Protein AF-Q9R6J2-F1 (afdb_monomer_lite)

Sequence (92 aa):
MLLLEFLFFSAAFVAVVLLAVHQIVAQIKEYRFYKNNGGDFSVDSGADNLKLDERVYINALGLTNWQRFYLFRPFYIALLIAFAGMMIFSLF

Secondary structure (DSSP, 8-state):
-HHHHHHHHHHHHHHHHHHHHHHHHHHHHHHHHHHHTTT--SS-----SS-HHHH-TT------HHHIIIIIHHHHHHHHHHHHHHHHHTT-

Radius of gyration: 16.02 Å; chains: 1; bounding box: 37×24×44 Å

Foldseek 3Di:
DVVVVVVVLVVVLVVLVVVLVLLVQLLVQVVVVCVVVVNDQPDDSCSRVVLVCCVPPPHSVPDGSVCCNPPVSVVVSVVSVVVSVVSVVVVD

pLDDT: mean 89.85, std 8.92, range [55.12, 97.31]

Structure (mmCIF, N/CA/C/O backbone):
data_AF-Q9R6J2-F1
#
_entry.id   AF-Q9R6J2-F1
#
loop_
_atom_site.group_PDB
_atom_site.id
_atom_site.type_symbol
_atom_site.label_atom_id
_atom_site.label_alt_id
_atom_site.label_comp_id
_atom_site.label_asym_id
_atom_site.label_entity_id
_atom_site.label_seq_id
_atom_site.pdbx_PDB_ins_code
_atom_site.Cartn_x
_atom_site.Cartn_y
_atom_site.Cartn_z
_atom_site.occupancy
_atom_site.B_iso_or_equiv
_atom_site.auth_seq_id
_atom_site.auth_comp_id
_atom_site.auth_asym_id
_atom_site.auth_atom_id
_atom_site.pdbx_PDB_model_num
ATOM 1 N N . MET A 1 1 ? -18.908 -4.556 27.945 1.00 71.50 1 MET A N 1
ATOM 2 C CA . MET A 1 1 ? -19.229 -4.233 26.539 1.00 71.50 1 MET A CA 1
ATOM 3 C C . MET A 1 1 ? -18.225 -3.231 25.977 1.00 71.50 1 MET A C 1
ATOM 5 O O . MET A 1 1 ? -17.463 -3.623 25.109 1.00 71.50 1 MET A O 1
ATOM 9 N N . LEU A 1 2 ? -18.092 -2.045 26.586 1.00 82.75 2 LEU A N 1
ATOM 10 C CA . LEU A 1 2 ? -17.154 -0.983 26.169 1.00 82.75 2 LEU A CA 1
ATOM 11 C C . LEU A 1 2 ? -15.681 -1.415 26.003 1.00 82.75 2 LEU A C 1
ATOM 13 O O . LEU A 1 2 ? -15.045 -1.059 25.020 1.00 82.75 2 LEU A O 1
ATOM 17 N N . LEU A 1 3 ? -15.130 -2.214 26.929 1.00 90.19 3 LEU A N 1
ATOM 18 C CA . LEU A 1 3 ? -13.735 -2.683 26.831 1.00 90.19 3 LEU A CA 1
ATOM 19 C C . LEU A 1 3 ? -13.498 -3.559 25.588 1.00 90.19 3 LEU A C 1
ATOM 21 O O . LEU A 1 3 ? -12.501 -3.402 24.892 1.00 90.19 3 LEU A O 1
ATOM 25 N N . LEU A 1 4 ? -14.417 -4.486 25.314 1.00 91.88 4 LEU A N 1
ATOM 26 C CA . LEU A 1 4 ? -14.305 -5.416 24.192 1.00 91.88 4 LEU A CA 1
ATOM 27 C C . LEU A 1 4 ? -14.447 -4.681 22.852 1.00 91.88 4 LEU A C 1
ATOM 29 O O . LEU A 1 4 ? -13.706 -4.952 21.915 1.00 91.88 4 LEU A O 1
ATOM 33 N N . GLU A 1 5 ? -15.361 -3.717 22.792 1.00 87.81 5 GLU A N 1
ATOM 34 C CA . GLU A 1 5 ? -15.558 -2.835 21.643 1.00 87.81 5 GLU A CA 1
ATOM 35 C C . GLU A 1 5 ? -14.302 -2.010 21.337 1.00 87.81 5 GLU A C 1
ATOM 37 O O . GLU A 1 5 ? -13.825 -2.008 20.203 1.00 87.81 5 GLU A O 1
ATOM 42 N N . PHE A 1 6 ? -13.689 -1.413 22.364 1.00 90.44 6 PHE A N 1
ATOM 43 C CA . PHE A 1 6 ? -12.439 -0.671 22.210 1.00 90.44 6 PHE A CA 1
ATOM 44 C C . PHE A 1 6 ? -11.279 -1.561 21.742 1.00 90.44 6 PHE A C 1
ATOM 46 O O . PHE A 1 6 ? -10.475 -1.149 20.903 1.00 90.44 6 PHE A O 1
ATOM 53 N N . LEU A 1 7 ? -11.196 -2.795 22.252 1.00 94.25 7 LEU A N 1
ATOM 54 C CA . LEU A 1 7 ? -10.187 -3.770 21.830 1.00 94.25 7 LEU A CA 1
ATOM 55 C C . LEU A 1 7 ? -10.365 -4.168 20.362 1.00 94.25 7 LEU A C 1
ATOM 57 O O . LEU A 1 7 ? -9.386 -4.167 19.617 1.00 94.25 7 LEU A O 1
ATOM 61 N N . PHE A 1 8 ? -11.594 -4.465 19.930 1.00 93.38 8 PHE A N 1
ATOM 62 C CA . PHE A 1 8 ? -11.872 -4.802 18.534 1.00 93.38 8 PHE A CA 1
ATOM 63 C C . PHE A 1 8 ? -11.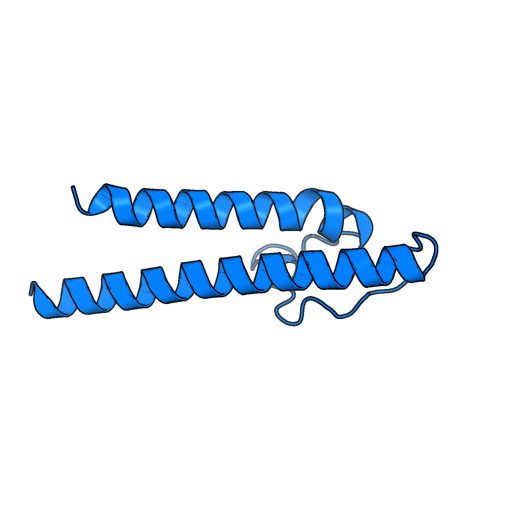600 -3.632 17.596 1.00 93.38 8 PHE A C 1
ATOM 65 O O . PHE A 1 8 ? -10.937 -3.819 16.575 1.00 93.38 8 PHE A O 1
ATOM 72 N N . PHE A 1 9 ? -12.044 -2.429 17.966 1.00 94.50 9 PHE A N 1
ATOM 73 C CA . PHE A 1 9 ? -11.754 -1.218 17.211 1.00 94.50 9 PHE A CA 1
ATOM 74 C C . PHE A 1 9 ? -10.245 -1.013 17.056 1.00 94.50 9 PHE A C 1
ATOM 76 O O . PHE A 1 9 ? -9.748 -0.877 15.939 1.00 94.50 9 PHE A O 1
ATOM 83 N N . SER A 1 10 ? -9.503 -1.059 18.166 1.00 94.88 10 SER A N 1
ATOM 84 C CA . SER A 1 10 ? -8.053 -0.847 18.169 1.00 94.88 10 SER A CA 1
ATOM 85 C C . SER A 1 10 ? -7.326 -1.897 17.330 1.00 94.88 10 SER A C 1
ATOM 87 O O . SER A 1 10 ? -6.455 -1.548 16.537 1.00 94.88 10 SER A O 1
ATOM 89 N N . ALA A 1 11 ? -7.697 -3.174 17.451 1.00 96.38 11 ALA A N 1
ATOM 90 C CA . ALA A 1 11 ? -7.093 -4.252 16.672 1.00 96.38 11 ALA A CA 1
ATOM 91 C C . ALA A 1 11 ? -7.341 -4.080 15.164 1.00 96.38 11 ALA A C 1
ATOM 93 O O . ALA A 1 11 ? -6.403 -4.176 14.371 1.00 96.38 11 ALA A O 1
ATOM 94 N N . ALA A 1 12 ? -8.582 -3.780 14.770 1.00 95.81 12 ALA A N 1
ATOM 95 C CA . ALA A 1 12 ? -8.932 -3.534 13.375 1.00 95.81 12 ALA A CA 1
ATOM 96 C C . ALA A 1 12 ? -8.215 -2.291 12.827 1.00 95.81 12 ALA A C 1
ATOM 98 O O . ALA A 1 12 ? -7.651 -2.332 11.734 1.00 95.81 12 ALA A O 1
ATOM 99 N N . PHE A 1 13 ? -8.176 -1.207 13.603 1.00 96.88 13 PHE A N 1
ATOM 100 C CA . PHE A 1 13 ? -7.530 0.039 13.205 1.00 96.88 13 PHE A CA 1
ATOM 101 C C . PHE A 1 13 ? -6.026 -0.154 12.999 1.00 96.88 13 PHE A C 1
ATOM 103 O O . PHE A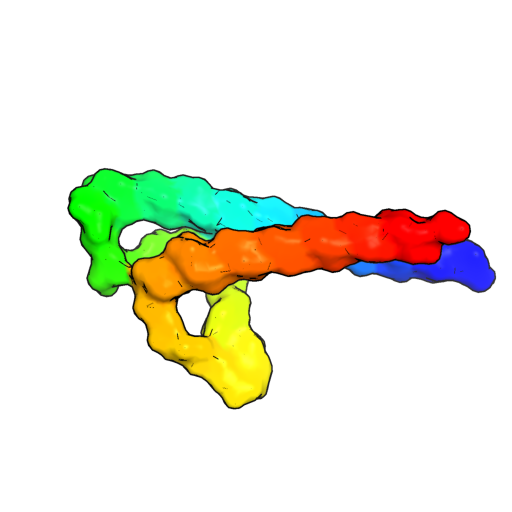 1 13 ? -5.484 0.219 11.958 1.00 96.88 13 PHE A O 1
ATOM 110 N N . VAL A 1 14 ? -5.354 -0.815 13.948 1.00 97.31 14 VAL A N 1
ATOM 111 C CA . VAL A 1 14 ? -3.930 -1.150 13.836 1.00 97.31 14 VAL A CA 1
ATOM 112 C C . VAL A 1 14 ? -3.669 -2.017 12.604 1.00 97.31 14 VAL A C 1
ATOM 114 O O . VAL A 1 14 ? -2.718 -1.749 11.874 1.00 97.31 14 VAL A O 1
ATOM 117 N N . ALA A 1 15 ? -4.518 -3.008 12.318 1.00 96.19 15 ALA A N 1
ATOM 118 C CA . ALA A 1 15 ? -4.372 -3.839 11.125 1.00 96.19 15 ALA A CA 1
ATOM 119 C C . ALA A 1 15 ? -4.460 -3.016 9.825 1.00 96.19 15 ALA A C 1
ATOM 121 O O . ALA A 1 15 ? -3.607 -3.167 8.949 1.00 96.19 15 ALA A O 1
ATOM 122 N N . VAL A 1 16 ? -5.433 -2.105 9.713 1.00 96.62 16 VAL A N 1
ATOM 123 C CA . VAL A 1 16 ? -5.585 -1.216 8.545 1.00 96.62 16 VAL A CA 1
ATOM 124 C C . VAL A 1 16 ? -4.368 -0.307 8.380 1.00 96.62 16 VAL A C 1
ATOM 126 O O . VAL A 1 16 ? -3.832 -0.187 7.277 1.00 96.62 16 VAL A O 1
ATOM 129 N N . VAL A 1 17 ? -3.887 0.297 9.470 1.00 96.69 17 VAL A N 1
ATOM 130 C CA . VAL A 1 17 ? -2.703 1.167 9.444 1.00 96.69 17 VAL A CA 1
ATOM 131 C C . VAL A 1 17 ? -1.455 0.386 9.030 1.00 96.69 17 VAL A C 1
ATOM 133 O O . VAL A 1 17 ? -0.704 0.847 8.170 1.00 96.69 17 VAL A O 1
ATOM 136 N N . LEU A 1 18 ? -1.238 -0.812 9.580 1.00 96.31 18 LEU A N 1
ATOM 137 C CA . LEU A 1 18 ? -0.103 -1.662 9.210 1.00 96.31 18 LEU A CA 1
ATOM 138 C C . LEU A 1 18 ? -0.150 -2.069 7.733 1.00 96.31 18 LEU A C 1
ATOM 140 O O . LEU A 1 18 ? 0.884 -2.046 7.063 1.00 96.31 18 LEU A O 1
ATOM 144 N N . LEU A 1 19 ? -1.336 -2.383 7.203 1.00 95.12 19 LEU A N 1
ATOM 145 C CA . LEU A 1 19 ? -1.520 -2.650 5.776 1.00 95.12 19 LEU A CA 1
ATOM 146 C C . LEU A 1 19 ? -1.183 -1.420 4.926 1.00 95.12 19 LEU A C 1
ATOM 148 O O . LEU A 1 19 ? -0.462 -1.548 3.936 1.00 95.12 19 LEU A O 1
ATOM 152 N N . ALA A 1 20 ? -1.635 -0.228 5.324 1.00 95.56 20 ALA A N 1
ATOM 153 C CA . ALA A 1 20 ? -1.340 1.009 4.601 1.00 95.56 20 ALA A CA 1
ATOM 154 C C . ALA A 1 20 ? 0.169 1.285 4.565 1.00 95.56 20 ALA A C 1
ATOM 156 O O . ALA A 1 20 ? 0.735 1.532 3.499 1.00 95.56 20 ALA A O 1
ATOM 157 N N . VAL A 1 21 ? 0.839 1.160 5.714 1.00 96.12 21 VAL A N 1
ATOM 158 C CA . VAL A 1 21 ? 2.294 1.322 5.829 1.00 96.12 21 VAL A CA 1
ATOM 159 C C . VAL A 1 21 ? 3.029 0.300 4.966 1.00 96.12 21 VAL A C 1
ATOM 161 O O . VAL A 1 21 ? 3.943 0.676 4.233 1.00 96.12 21 VAL A O 1
ATOM 164 N N . HIS A 1 22 ? 2.622 -0.973 4.995 1.00 95.25 22 HIS A N 1
ATOM 165 C CA . HIS A 1 22 ? 3.223 -2.006 4.152 1.00 95.25 22 HIS A CA 1
ATOM 166 C C . HIS A 1 22 ? 3.148 -1.628 2.667 1.00 95.25 22 HIS A C 1
ATOM 168 O O . HIS A 1 22 ? 4.154 -1.691 1.961 1.00 95.25 22 HIS A O 1
ATOM 174 N N . GLN A 1 23 ? 1.978 -1.190 2.199 1.00 94.50 23 GLN A N 1
ATOM 175 C CA . GLN A 1 23 ? 1.769 -0.802 0.804 1.00 94.50 23 GLN A CA 1
ATOM 176 C C . GLN A 1 23 ? 2.596 0.435 0.422 1.00 94.50 23 GLN A C 1
ATOM 178 O O . GLN A 1 23 ? 3.232 0.454 -0.630 1.00 94.50 23 GLN A O 1
ATOM 1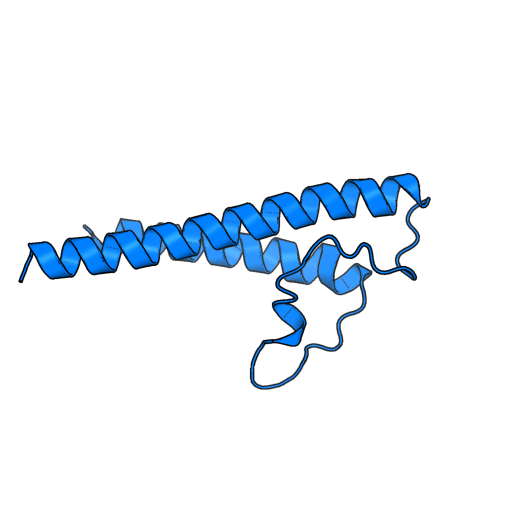83 N N . ILE A 1 24 ? 2.703 1.435 1.298 1.00 95.81 24 ILE A N 1
ATOM 184 C CA . ILE A 1 24 ? 3.576 2.600 1.072 1.00 95.81 24 ILE A CA 1
ATOM 185 C C . ILE A 1 24 ? 5.048 2.173 0.959 1.00 95.81 24 ILE A C 1
ATOM 187 O O . ILE A 1 24 ? 5.759 2.597 0.046 1.00 95.81 24 ILE A O 1
ATOM 191 N N . VAL A 1 25 ? 5.519 1.305 1.857 1.00 96.25 25 VAL A N 1
ATOM 192 C CA . VAL A 1 25 ? 6.905 0.816 1.836 1.00 96.25 25 VAL A CA 1
ATOM 193 C C . VAL A 1 25 ? 7.186 0.001 0.573 1.00 96.25 25 VAL A C 1
ATOM 195 O O . VAL A 1 25 ? 8.240 0.189 -0.041 1.00 96.25 25 VAL A O 1
ATOM 198 N N . ALA A 1 26 ? 6.256 -0.865 0.161 1.00 94.50 26 ALA A N 1
ATOM 199 C CA . ALA A 1 26 ? 6.353 -1.610 -1.091 1.00 94.50 26 ALA A CA 1
ATOM 200 C C . ALA A 1 26 ? 6.447 -0.657 -2.293 1.00 94.50 26 ALA A C 1
ATOM 202 O O . ALA A 1 26 ? 7.362 -0.802 -3.100 1.00 94.50 26 ALA A O 1
ATOM 203 N N . GLN A 1 27 ? 5.614 0.392 -2.341 1.00 95.31 27 GLN A N 1
ATOM 204 C CA . GLN A 1 27 ? 5.658 1.416 -3.392 1.00 95.31 27 GLN A CA 1
ATOM 205 C C . GLN A 1 27 ? 7.026 2.099 -3.490 1.00 95.31 27 GLN A C 1
ATOM 207 O O . GLN A 1 27 ? 7.575 2.257 -4.577 1.00 95.31 27 GLN A O 1
ATOM 212 N N . ILE A 1 28 ? 7.608 2.489 -2.355 1.00 96.00 28 ILE A N 1
ATOM 213 C CA . ILE A 1 28 ? 8.914 3.164 -2.323 1.00 96.00 28 ILE A CA 1
ATOM 214 C C . ILE A 1 28 ? 10.038 2.217 -2.767 1.00 96.00 28 ILE A C 1
ATOM 216 O O . ILE A 1 28 ? 10.989 2.633 -3.436 1.00 96.00 28 ILE A O 1
ATOM 220 N N . LYS A 1 29 ? 9.973 0.943 -2.370 1.00 94.75 29 LYS A N 1
ATOM 221 C CA . LYS A 1 29 ? 10.944 -0.074 -2.793 1.00 94.75 29 LYS A CA 1
ATOM 222 C C . LYS A 1 29 ? 10.838 -0.348 -4.293 1.00 94.75 29 LYS A C 1
ATOM 224 O O . LYS A 1 29 ? 11.863 -0.315 -4.967 1.00 94.75 29 LYS A O 1
ATOM 229 N N . GLU A 1 30 ? 9.626 -0.513 -4.811 1.00 94.25 30 GLU A N 1
ATOM 230 C CA . GLU A 1 30 ? 9.375 -0.699 -6.243 1.00 94.25 30 GLU A CA 1
ATOM 231 C C . GLU A 1 30 ? 9.831 0.481 -7.079 1.00 94.25 30 GLU A C 1
ATOM 233 O O . GLU A 1 30 ? 10.512 0.296 -8.083 1.00 94.25 30 GLU A O 1
ATOM 238 N N . TYR A 1 31 ? 9.539 1.702 -6.632 1.00 94.12 31 TYR A N 1
ATOM 239 C CA . TYR A 1 31 ? 9.996 2.902 -7.318 1.00 94.12 31 TYR A CA 1
ATOM 240 C C . TYR A 1 31 ? 11.520 2.900 -7.487 1.00 94.12 31 TYR A C 1
ATOM 242 O O . TYR A 1 31 ? 12.031 3.169 -8.573 1.00 94.12 31 TYR A O 1
ATOM 250 N N . ARG A 1 32 ? 12.257 2.563 -6.419 1.00 95.12 32 ARG A N 1
ATOM 251 C CA . ARG A 1 32 ? 13.722 2.466 -6.469 1.00 95.12 32 ARG A CA 1
ATOM 252 C C . ARG A 1 32 ? 14.189 1.344 -7.391 1.00 95.12 32 ARG A C 1
ATOM 254 O O . ARG A 1 32 ? 15.126 1.562 -8.150 1.00 95.12 32 ARG A O 1
ATOM 261 N N . PHE A 1 33 ? 13.539 0.183 -7.347 1.00 95.50 33 PHE A N 1
ATOM 262 C CA . PHE A 1 33 ? 13.854 -0.944 -8.222 1.00 95.50 33 PHE A CA 1
ATOM 263 C C . PHE A 1 33 ? 13.698 -0.569 -9.700 1.00 95.50 33 PHE A C 1
ATOM 265 O O . PHE A 1 33 ? 14.669 -0.642 -10.450 1.00 95.50 33 PHE A O 1
ATOM 272 N N . TYR A 1 34 ? 12.524 -0.074 -10.104 1.00 94.44 34 TYR A N 1
ATOM 273 C CA . TYR A 1 34 ? 12.275 0.304 -11.495 1.00 94.44 34 TYR A CA 1
ATOM 274 C C . TYR A 1 34 ? 13.175 1.452 -11.940 1.00 94.44 34 TYR A C 1
ATOM 276 O O . TYR A 1 34 ? 13.721 1.403 -13.035 1.00 94.44 34 TYR A O 1
ATOM 284 N N . LYS A 1 35 ? 13.419 2.450 -11.082 1.00 94.94 35 LYS A N 1
ATOM 285 C CA . LYS A 1 35 ? 14.357 3.535 -11.396 1.00 94.94 35 LYS A CA 1
ATOM 286 C C . LYS A 1 35 ? 15.779 3.023 -11.652 1.00 94.94 35 LYS A C 1
ATOM 288 O O . LYS A 1 35 ? 16.426 3.497 -12.582 1.00 94.94 35 LYS A O 1
ATOM 293 N N . ASN A 1 36 ? 16.255 2.066 -10.856 1.00 94.69 36 ASN A N 1
ATOM 294 C CA . ASN A 1 36 ? 17.588 1.482 -11.020 1.00 94.69 36 ASN A CA 1
ATOM 295 C C . ASN A 1 36 ? 17.684 0.573 -12.255 1.00 94.69 36 ASN A C 1
ATOM 297 O O . ASN A 1 36 ? 18.752 0.483 -12.852 1.00 94.69 36 ASN A O 1
ATOM 301 N N . ASN A 1 37 ? 16.571 -0.031 -12.676 1.00 92.69 37 ASN A N 1
ATOM 302 C CA . ASN A 1 37 ? 16.477 -0.864 -13.879 1.00 92.69 37 ASN A CA 1
ATOM 303 C C . ASN A 1 37 ? 16.071 -0.069 -15.135 1.00 92.69 37 ASN A C 1
ATOM 305 O O . ASN A 1 37 ? 15.478 -0.621 -16.056 1.00 92.69 37 ASN A O 1
ATOM 309 N N . GLY A 1 38 ? 16.326 1.243 -15.178 1.00 92.62 38 GLY A N 1
ATOM 310 C CA . GLY A 1 38 ? 16.032 2.068 -16.357 1.00 92.62 38 GLY A CA 1
ATOM 311 C C . GLY A 1 38 ? 14.540 2.213 -16.690 1.00 92.62 38 GLY A C 1
ATOM 312 O O . GLY A 1 38 ? 14.197 2.571 -17.811 1.00 92.62 38 GLY A O 1
ATOM 313 N N . GLY A 1 39 ? 13.654 1.949 -15.730 1.00 89.06 39 GLY A N 1
ATOM 314 C CA . GLY A 1 39 ? 12.203 1.958 -15.916 1.00 89.06 39 GLY A CA 1
ATOM 315 C C . GLY A 1 3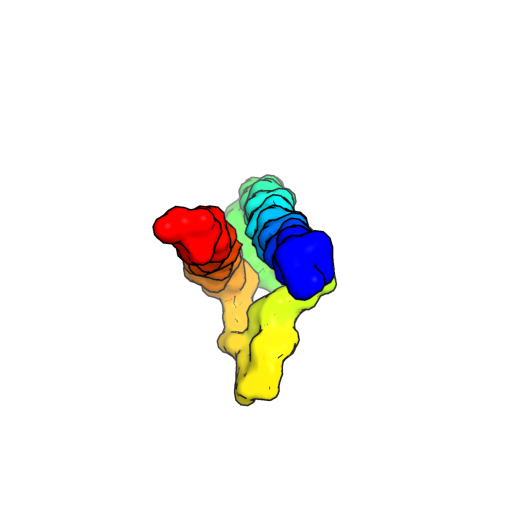9 ? 11.639 0.666 -16.509 1.00 89.06 39 GLY A C 1
ATOM 316 O O . GLY A 1 39 ? 10.518 0.687 -17.012 1.00 89.06 39 GLY A O 1
ATOM 317 N N . ASP A 1 40 ? 12.382 -0.442 -16.474 1.00 92.31 40 ASP A N 1
ATOM 318 C CA . ASP A 1 40 ? 11.916 -1.725 -16.999 1.00 92.31 40 ASP A CA 1
ATOM 319 C C . ASP A 1 40 ? 10.886 -2.399 -16.075 1.00 92.31 40 ASP A C 1
ATOM 321 O O . ASP A 1 40 ? 11.219 -2.904 -15.004 1.00 92.31 40 ASP A O 1
ATOM 325 N N . PHE A 1 41 ? 9.627 -2.433 -16.520 1.00 91.44 41 PHE A N 1
ATOM 326 C CA . PHE A 1 41 ? 8.515 -3.100 -15.834 1.00 91.44 41 PHE A CA 1
ATOM 327 C C . PHE A 1 41 ? 8.319 -4.565 -16.256 1.00 91.44 41 PHE A C 1
ATOM 329 O O . PHE A 1 41 ? 7.381 -5.208 -15.785 1.00 91.44 41 PHE A O 1
ATOM 336 N N . SER A 1 42 ? 9.159 -5.122 -17.133 1.00 90.94 42 SER A N 1
ATOM 337 C CA . SER A 1 42 ? 9.068 -6.539 -17.513 1.00 90.94 42 SER A CA 1
ATOM 338 C C . SER A 1 42 ? 9.465 -7.484 -16.371 1.00 90.94 42 SER A C 1
ATOM 340 O O . SER A 1 42 ? 8.991 -8.618 -16.315 1.00 90.94 42 SER A O 1
ATOM 342 N N . VAL A 1 43 ? 10.275 -6.998 -15.424 1.00 88.00 43 VAL A N 1
ATOM 343 C CA . VAL A 1 43 ? 10.759 -7.753 -14.263 1.00 88.00 43 VAL A CA 1
ATOM 344 C C . VAL A 1 43 ? 9.939 -7.407 -13.021 1.00 88.00 43 VAL A C 1
ATOM 346 O O . VAL A 1 43 ? 9.750 -6.234 -12.702 1.00 88.00 43 VAL A O 1
ATOM 349 N N . ASP A 1 44 ? 9.477 -8.426 -12.295 1.00 86.06 44 ASP A N 1
ATOM 350 C CA . ASP A 1 44 ? 8.848 -8.237 -10.985 1.00 86.06 44 ASP A CA 1
ATOM 351 C C . ASP A 1 44 ? 9.902 -7.817 -9.950 1.00 86.06 44 ASP A C 1
ATOM 353 O O . ASP A 1 44 ? 10.930 -8.471 -9.769 1.00 86.06 44 ASP A O 1
ATOM 357 N N . SER A 1 45 ? 9.630 -6.718 -9.252 1.00 86.31 45 SER A N 1
ATOM 358 C CA . SER A 1 45 ? 10.474 -6.221 -8.165 1.00 86.31 45 SER A CA 1
ATOM 359 C C . SER A 1 45 ? 10.500 -7.127 -6.929 1.00 86.31 45 SER A C 1
ATOM 361 O O . SER A 1 45 ? 11.399 -6.993 -6.096 1.00 86.31 45 SER A O 1
ATOM 363 N N . GLY A 1 46 ? 9.471 -7.967 -6.745 1.00 86.00 46 GLY A N 1
ATOM 364 C CA . GLY A 1 46 ? 9.260 -8.755 -5.531 1.00 86.00 46 GLY A CA 1
ATOM 365 C C . GLY A 1 46 ? 9.105 -7.923 -4.250 1.00 86.00 46 GLY A C 1
ATOM 366 O O . GLY A 1 46 ? 9.250 -8.461 -3.155 1.00 86.00 46 GLY A O 1
ATOM 367 N N . ALA A 1 47 ? 8.860 -6.609 -4.341 1.00 87.31 47 ALA A N 1
ATOM 368 C CA . ALA A 1 47 ? 8.815 -5.740 -3.165 1.00 87.31 47 ALA A CA 1
ATOM 369 C C . ALA A 1 47 ? 7.510 -5.865 -2.363 1.00 87.31 47 ALA A C 1
ATOM 371 O O . ALA A 1 47 ? 7.493 -5.540 -1.171 1.00 87.31 47 ALA A O 1
ATOM 372 N N . ASP A 1 48 ? 6.430 -6.313 -3.007 1.00 85.19 48 ASP A N 1
ATOM 373 C CA . ASP A 1 48 ? 5.138 -6.579 -2.381 1.00 85.19 48 ASP A CA 1
ATOM 374 C C . ASP A 1 48 ? 4.941 -8.075 -2.127 1.00 85.19 48 ASP A C 1
ATOM 376 O O . ASP A 1 48 ? 4.467 -8.831 -2.973 1.00 85.19 48 ASP A O 1
ATOM 380 N N . ASN A 1 49 ? 5.284 -8.496 -0.913 1.00 83.69 49 ASN A N 1
ATOM 381 C CA . ASN A 1 49 ? 5.171 -9.893 -0.497 1.00 83.69 49 ASN A CA 1
ATOM 382 C C . ASN A 1 49 ? 3.725 -10.335 -0.237 1.00 83.69 49 ASN A C 1
ATOM 384 O O . ASN A 1 49 ? 3.440 -11.534 -0.227 1.00 83.69 49 ASN A O 1
ATOM 388 N N . LEU A 1 50 ? 2.811 -9.392 0.012 1.00 83.19 50 LEU A N 1
ATOM 389 C CA . LEU A 1 50 ? 1.416 -9.724 0.294 1.00 83.19 50 LEU A CA 1
ATOM 390 C C . LEU A 1 50 ? 0.654 -10.050 -0.991 1.00 83.19 50 LEU A C 1
ATOM 392 O O . LEU A 1 50 ? -0.278 -10.854 -0.931 1.00 83.19 50 LEU A O 1
ATOM 396 N N . LYS A 1 51 ? 1.081 -9.487 -2.134 1.00 82.88 51 LYS A N 1
ATOM 397 C CA . LYS A 1 51 ? 0.486 -9.710 -3.463 1.00 82.88 51 LYS A CA 1
ATOM 398 C C . LYS A 1 51 ? -1.036 -9.585 -3.426 1.00 82.88 51 LYS A C 1
ATOM 400 O O . LYS A 1 51 ? -1.773 -10.487 -3.822 1.00 82.88 51 LYS A O 1
ATOM 405 N N . LEU A 1 52 ? -1.514 -8.490 -2.833 1.00 81.12 52 LEU A N 1
ATOM 406 C CA . LEU A 1 52 ? -2.938 -8.313 -2.538 1.00 81.12 52 LEU A CA 1
ATOM 407 C C . LEU A 1 52 ? -3.792 -8.323 -3.806 1.00 81.12 52 LEU A C 1
ATOM 409 O O . LEU A 1 52 ? -4.890 -8.864 -3.777 1.00 81.12 52 LEU A O 1
ATOM 413 N N . ASP A 1 53 ? -3.267 -7.804 -4.913 1.00 75.19 53 ASP A N 1
ATOM 414 C CA . ASP A 1 53 ? -3.904 -7.806 -6.231 1.00 75.19 53 ASP A CA 1
ATOM 415 C C . ASP A 1 53 ? -4.136 -9.214 -6.811 1.00 75.19 53 ASP A C 1
ATOM 417 O O . ASP A 1 53 ? -5.066 -9.420 -7.592 1.00 75.19 53 ASP A O 1
ATOM 421 N N . GLU A 1 54 ? -3.335 -10.195 -6.390 1.00 78.19 54 GLU A N 1
ATOM 422 C CA . GLU A 1 54 ? -3.462 -11.604 -6.786 1.00 78.19 54 GLU A CA 1
ATOM 423 C C . GLU A 1 54 ? -4.388 -12.392 -5.845 1.00 78.19 54 GLU A C 1
ATOM 425 O O . GLU A 1 54 ? -4.878 -13.460 -6.206 1.00 78.19 54 GLU A O 1
ATOM 430 N N . ARG A 1 55 ? -4.648 -11.871 -4.638 1.00 75.00 55 ARG A N 1
ATOM 431 C CA . ARG A 1 55 ? -5.453 -12.530 -3.594 1.00 75.00 55 ARG A CA 1
ATOM 432 C C . ARG A 1 55 ? -6.899 -12.036 -3.512 1.00 75.00 55 ARG A C 1
ATOM 434 O O . ARG A 1 55 ? -7.664 -12.573 -2.709 1.00 75.00 55 ARG A O 1
ATOM 441 N N . VAL A 1 56 ? -7.296 -11.028 -4.296 1.00 70.94 56 VAL A N 1
ATOM 442 C CA . VAL A 1 56 ? -8.692 -10.561 -4.327 1.00 70.94 56 VAL A CA 1
ATOM 443 C C . VAL A 1 56 ? -9.581 -11.675 -4.895 1.00 70.94 56 VAL A C 1
ATOM 445 O O . VAL A 1 56 ? -9.502 -12.025 -6.068 1.00 70.94 56 VAL A O 1
ATOM 448 N N . TYR A 1 57 ? -10.427 -12.228 -4.020 1.00 55.12 57 TYR A N 1
ATOM 449 C CA . TYR A 1 57 ? -11.059 -13.561 -4.067 1.00 55.12 57 TYR A CA 1
ATOM 450 C C . TYR A 1 57 ? -11.927 -13.895 -5.298 1.00 55.12 57 TYR A C 1
ATOM 452 O O . TYR A 1 57 ? -12.416 -15.014 -5.405 1.00 55.12 57 TYR A O 1
ATOM 460 N N . ILE A 1 58 ? -12.159 -12.951 -6.213 1.00 59.34 58 ILE A N 1
ATOM 461 C CA . ILE A 1 58 ? -13.100 -13.136 -7.329 1.00 59.34 58 ILE A CA 1
ATOM 462 C C . ILE A 1 58 ? -12.385 -13.164 -8.684 1.00 59.34 58 ILE A C 1
ATOM 464 O O . ILE A 1 58 ? -12.884 -13.812 -9.591 1.00 59.34 58 ILE A O 1
ATOM 468 N N . ASN A 1 59 ? -11.210 -12.540 -8.814 1.00 57.53 59 ASN A N 1
ATOM 469 C CA . ASN A 1 59 ? -10.306 -12.667 -9.958 1.00 57.53 59 ASN A CA 1
ATOM 470 C C . ASN A 1 59 ? -8.952 -12.085 -9.549 1.00 57.53 59 ASN A C 1
ATOM 472 O O . ASN A 1 59 ? -8.895 -10.927 -9.128 1.00 57.53 59 ASN A O 1
ATOM 476 N N . ALA A 1 60 ? -7.863 -12.842 -9.724 1.00 65.88 60 ALA A N 1
ATOM 477 C CA . ALA A 1 60 ? -6.549 -12.216 -9.799 1.00 65.88 60 ALA A CA 1
ATOM 478 C C . ALA A 1 60 ? -6.646 -11.151 -10.895 1.00 65.88 60 ALA A C 1
ATOM 480 O O . ALA A 1 60 ? -7.022 -11.464 -12.026 1.00 65.88 60 ALA A O 1
ATOM 481 N N . LEU A 1 61 ? -6.373 -9.891 -10.556 1.00 73.38 61 LEU A N 1
ATOM 482 C CA . LEU A 1 61 ? -6.652 -8.770 -11.458 1.00 73.38 61 LEU A CA 1
ATOM 483 C C . LEU A 1 61 ? -5.812 -8.828 -12.751 1.00 73.38 61 LEU A C 1
ATOM 485 O O . LEU A 1 61 ? -6.035 -8.030 -13.657 1.00 73.38 61 LEU A O 1
ATOM 489 N N . GLY A 1 62 ? -4.851 -9.760 -12.840 1.00 80.62 62 GLY A N 1
ATOM 490 C CA . GLY A 1 62 ? -4.015 -9.982 -14.020 1.00 80.62 62 GLY A CA 1
ATOM 491 C C . GLY A 1 62 ? -3.184 -8.754 -14.380 1.00 80.62 62 GLY A C 1
ATOM 492 O O . GLY A 1 62 ? -2.822 -8.575 -15.540 1.00 80.62 62 GLY A O 1
ATOM 493 N N . LEU A 1 63 ? -2.938 -7.880 -13.399 1.00 86.00 63 LEU A N 1
ATOM 494 C CA . LEU A 1 63 ? -2.321 -6.585 -13.627 1.00 86.00 63 LEU A CA 1
ATOM 495 C C . LEU A 1 63 ? -0.860 -6.759 -14.010 1.00 86.00 63 LEU A C 1
ATOM 497 O O . LEU A 1 63 ? -0.103 -7.479 -13.352 1.00 86.00 63 LEU A O 1
ATOM 501 N N . THR A 1 64 ? -0.441 -6.022 -15.033 1.00 90.69 64 THR A N 1
ATOM 502 C CA . THR A 1 64 ? 0.983 -5.872 -15.324 1.00 90.69 64 THR A CA 1
ATOM 503 C C . THR A 1 64 ? 1.671 -5.121 -14.184 1.00 90.69 64 THR A C 1
ATOM 505 O O . THR A 1 64 ? 1.045 -4.351 -13.450 1.00 90.69 64 THR A O 1
ATOM 508 N N . ASN A 1 65 ? 2.984 -5.292 -14.050 1.00 90.50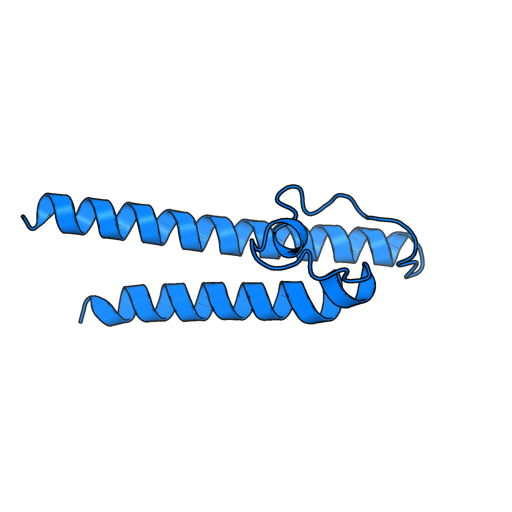 65 ASN A N 1
ATOM 509 C CA . ASN A 1 65 ? 3.790 -4.604 -13.037 1.00 90.50 65 ASN A CA 1
ATOM 510 C C . ASN A 1 65 ? 3.605 -3.077 -13.065 1.00 90.50 65 ASN A C 1
ATOM 512 O O . ASN A 1 65 ? 3.505 -2.434 -12.022 1.00 90.50 65 ASN A O 1
ATOM 516 N N . TRP A 1 66 ? 3.472 -2.502 -14.262 1.00 91.56 66 TRP A N 1
ATOM 517 C CA . TRP A 1 66 ? 3.187 -1.081 -14.445 1.00 91.56 66 TRP A CA 1
ATOM 518 C C . TRP A 1 66 ? 1.800 -0.690 -13.910 1.00 91.56 66 TRP A C 1
ATOM 520 O O . TRP A 1 66 ? 1.678 0.296 -13.182 1.00 91.56 66 TRP A O 1
ATOM 530 N N . GLN A 1 67 ? 0.758 -1.476 -14.214 1.00 92.00 67 GLN A N 1
ATOM 531 C CA . GLN A 1 67 ? -0.600 -1.232 -13.708 1.00 92.00 67 GLN A CA 1
ATOM 532 C C . GLN A 1 67 ? -0.657 -1.370 -12.183 1.00 92.00 67 GLN A C 1
ATOM 534 O O . GLN A 1 67 ? -1.285 -0.556 -11.504 1.00 92.00 67 GLN A O 1
ATOM 539 N N . ARG A 1 68 ? 0.039 -2.371 -11.633 1.00 90.75 68 ARG A N 1
ATOM 540 C CA . ARG A 1 68 ? 0.147 -2.584 -10.187 1.00 90.75 68 ARG A CA 1
ATOM 541 C C . ARG A 1 68 ? 0.778 -1.372 -9.500 1.00 90.75 68 ARG A C 1
ATOM 543 O O . ARG A 1 68 ? 0.235 -0.865 -8.5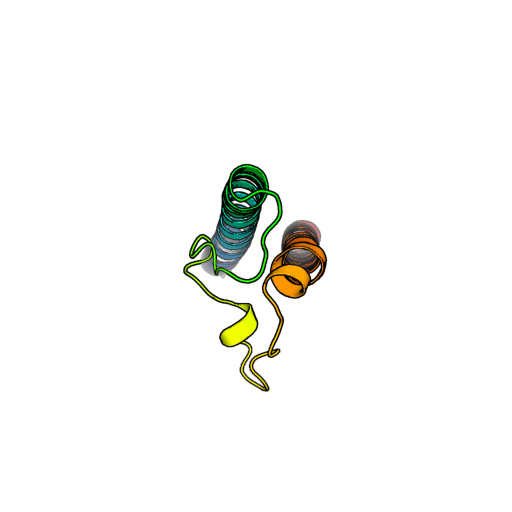18 1.00 90.75 68 ARG A O 1
ATOM 550 N N . PHE A 1 69 ? 1.878 -0.876 -10.064 1.00 92.12 69 PHE A N 1
ATOM 551 C CA . PHE A 1 69 ? 2.656 0.226 -9.511 1.00 92.12 69 PHE A CA 1
ATOM 552 C C . PHE A 1 69 ? 1.964 1.593 -9.625 1.00 92.12 69 PHE A C 1
ATOM 554 O O . PHE A 1 69 ? 1.951 2.347 -8.652 1.00 92.12 69 PHE A O 1
ATOM 561 N N . TYR A 1 70 ? 1.396 1.942 -10.784 1.00 92.94 70 TYR A N 1
ATOM 562 C CA . TYR A 1 70 ? 0.839 3.285 -11.014 1.00 92.94 70 TYR A CA 1
ATOM 563 C C . TYR A 1 70 ? -0.651 3.420 -10.710 1.00 92.94 70 TYR A C 1
ATOM 565 O O . TYR A 1 70 ? -1.098 4.526 -10.412 1.00 92.94 70 TYR A O 1
ATOM 573 N N . LEU A 1 71 ? -1.424 2.335 -10.790 1.00 92.06 71 LEU A N 1
ATOM 574 C CA . LEU A 1 71 ? -2.878 2.393 -10.631 1.00 92.06 71 LEU A CA 1
ATOM 575 C C . LEU A 1 71 ? -3.309 1.715 -9.339 1.00 92.06 71 LEU A C 1
ATOM 577 O O . LEU A 1 71 ? -3.843 2.370 -8.446 1.00 92.06 71 LEU A O 1
ATOM 581 N N . PHE A 1 72 ? -3.047 0.413 -9.223 1.00 91.88 72 PHE A N 1
ATOM 582 C CA . PHE A 1 72 ? -3.588 -0.383 -8.127 1.00 91.88 72 PHE A CA 1
ATOM 583 C C . PHE A 1 72 ? -3.057 0.074 -6.774 1.00 91.88 72 PHE A C 1
ATOM 585 O O . PHE A 1 72 ? -3.849 0.401 -5.894 1.00 91.88 72 PHE A O 1
ATOM 592 N N . ARG A 1 73 ? -1.732 0.134 -6.592 1.00 92.06 73 ARG A N 1
ATOM 593 C CA . ARG A 1 73 ? -1.171 0.413 -5.268 1.00 92.06 73 ARG A CA 1
ATOM 594 C C . ARG A 1 73 ? -1.476 1.828 -4.767 1.00 92.06 73 ARG A C 1
ATOM 596 O O . ARG A 1 73 ? -1.912 1.938 -3.622 1.00 92.06 73 ARG A O 1
ATOM 603 N N . PRO A 1 74 ? -1.330 2.904 -5.563 1.00 94.88 74 PRO A N 1
ATOM 604 C CA . PRO A 1 74 ? -1.712 4.245 -5.123 1.00 94.88 74 PRO A CA 1
ATOM 605 C C . PRO A 1 74 ? -3.194 4.340 -4.750 1.00 94.88 74 PRO A C 1
ATOM 607 O O . PRO A 1 74 ? -3.529 4.902 -3.708 1.00 94.88 74 PRO A O 1
ATOM 610 N N . PHE A 1 75 ? -4.075 3.734 -5.554 1.00 94.56 75 PHE A N 1
ATOM 611 C CA . PHE A 1 75 ? -5.505 3.688 -5.259 1.00 94.56 75 PHE A CA 1
ATOM 612 C C . PHE A 1 75 ? -5.799 2.902 -3.977 1.00 94.56 75 PHE A C 1
ATOM 614 O O . PHE A 1 75 ? -6.558 3.358 -3.126 1.00 94.56 75 PHE A O 1
ATOM 621 N N . TYR A 1 76 ? -5.151 1.753 -3.795 1.00 92.56 76 TYR A N 1
ATOM 622 C CA . TYR A 1 76 ? -5.320 0.920 -2.612 1.00 92.56 76 TYR A CA 1
ATOM 623 C C . TYR A 1 76 ? -4.816 1.614 -1.336 1.00 92.56 76 TYR A C 1
ATOM 625 O O . TYR A 1 76 ? -5.491 1.579 -0.311 1.00 92.56 76 TYR A O 1
ATOM 633 N N . ILE A 1 77 ? -3.685 2.326 -1.402 1.00 95.38 77 ILE A N 1
ATOM 634 C CA . ILE A 1 77 ? -3.199 3.175 -0.302 1.00 95.38 77 ILE A CA 1
ATOM 635 C C . ILE A 1 77 ? -4.233 4.257 0.035 1.00 95.38 77 ILE A C 1
ATOM 637 O O . ILE A 1 77 ? -4.559 4.440 1.208 1.00 95.38 77 ILE A O 1
ATOM 641 N N . ALA A 1 78 ? -4.778 4.949 -0.971 1.00 97.19 78 ALA A N 1
ATOM 642 C CA . ALA A 1 78 ? -5.797 5.975 -0.757 1.00 97.19 78 ALA A CA 1
ATOM 643 C C . ALA A 1 78 ? -7.062 5.400 -0.099 1.00 97.19 78 ALA A C 1
ATOM 645 O O . ALA A 1 78 ? -7.583 5.995 0.844 1.00 97.19 78 ALA A O 1
ATOM 646 N N . LEU A 1 79 ? -7.513 4.217 -0.532 1.00 96.31 79 LEU A N 1
ATOM 647 C CA . LEU A 1 79 ? -8.636 3.509 0.084 1.00 96.31 79 LEU A CA 1
ATOM 648 C C . LEU A 1 79 ? -8.364 3.143 1.544 1.00 96.31 79 LEU A C 1
ATOM 650 O O . LEU A 1 79 ? -9.232 3.357 2.384 1.00 96.31 79 LEU A O 1
ATOM 654 N N . LEU A 1 80 ? -7.175 2.628 1.867 1.00 96.25 80 LEU A N 1
ATOM 655 C CA . LEU A 1 80 ? -6.819 2.285 3.246 1.00 96.25 80 LEU A CA 1
ATOM 656 C C . LEU A 1 80 ? -6.782 3.521 4.153 1.00 96.25 80 LEU A C 1
ATOM 658 O O . LEU A 1 80 ? -7.263 3.460 5.282 1.00 96.25 80 LEU A O 1
ATOM 662 N N . ILE A 1 81 ? -6.264 4.650 3.658 1.00 96.25 81 ILE A N 1
ATOM 663 C CA . ILE A 1 81 ? -6.258 5.920 4.398 1.00 96.25 81 ILE A CA 1
ATOM 664 C C . ILE A 1 81 ? -7.688 6.430 4.608 1.00 96.25 81 ILE A C 1
ATOM 666 O O . ILE A 1 81 ? -8.044 6.797 5.726 1.00 96.25 81 ILE A O 1
ATOM 670 N N . ALA A 1 82 ? -8.521 6.421 3.563 1.00 97.19 82 ALA A N 1
ATOM 671 C CA . ALA A 1 82 ? -9.921 6.823 3.667 1.00 97.19 82 ALA A CA 1
ATOM 672 C C . ALA A 1 82 ? -10.688 5.927 4.650 1.00 97.19 82 ALA A C 1
ATOM 674 O O . ALA A 1 82 ? -11.432 6.427 5.491 1.00 97.19 82 ALA A O 1
ATOM 675 N N . PHE A 1 83 ? -10.460 4.613 4.596 1.00 96.50 83 PHE A N 1
ATOM 676 C CA . PHE A 1 83 ? -11.069 3.650 5.506 1.00 96.50 83 PHE A CA 1
ATOM 677 C C . PHE A 1 83 ? -10.634 3.879 6.956 1.00 96.50 83 PHE A C 1
ATOM 679 O O . PHE A 1 83 ? -11.487 3.970 7.834 1.00 96.50 83 PHE A O 1
ATOM 686 N N . ALA A 1 84 ? -9.337 4.077 7.210 1.00 96.25 84 ALA A N 1
ATOM 687 C CA . ALA A 1 84 ? -8.837 4.444 8.535 1.00 96.25 84 ALA A CA 1
ATOM 688 C C . ALA A 1 84 ? -9.453 5.763 9.041 1.00 96.25 84 ALA A C 1
ATOM 690 O O . ALA A 1 84 ? -9.830 5.862 10.208 1.00 96.25 84 ALA A O 1
ATOM 691 N N . GLY A 1 85 ? -9.612 6.757 8.161 1.00 96.31 85 GLY A N 1
ATOM 692 C CA . GLY A 1 85 ? -10.288 8.016 8.475 1.00 96.31 85 GLY A CA 1
ATOM 693 C C . GLY A 1 85 ? -11.755 7.820 8.863 1.00 96.31 85 GLY A C 1
ATOM 694 O O . GLY A 1 85 ? -12.196 8.370 9.868 1.00 96.31 85 GLY A O 1
ATOM 695 N N . MET A 1 86 ? -12.494 6.984 8.126 1.00 96.56 86 MET A N 1
ATOM 696 C CA . MET A 1 86 ? -13.880 6.633 8.458 1.00 96.56 86 MET A CA 1
ATOM 697 C C . MET A 1 86 ? -13.988 5.885 9.791 1.00 96.56 86 MET A C 1
ATOM 699 O O . MET A 1 86 ? -14.908 6.155 10.558 1.00 96.56 86 MET A O 1
ATOM 703 N N . MET A 1 87 ? -13.042 4.991 10.103 1.00 95.25 87 MET A N 1
ATOM 704 C CA . MET A 1 87 ? -12.995 4.318 11.405 1.00 95.25 87 MET A CA 1
ATOM 705 C C . MET A 1 87 ? -12.844 5.330 12.544 1.00 95.25 87 MET A C 1
ATOM 707 O O . MET A 1 87 ? -13.594 5.272 13.511 1.00 95.25 87 MET A O 1
ATOM 711 N N . ILE A 1 88 ? -11.933 6.299 12.420 1.00 94.69 88 ILE A N 1
ATOM 712 C CA . ILE A 1 88 ? -11.787 7.366 13.424 1.00 94.69 88 ILE A CA 1
ATOM 713 C C . ILE A 1 88 ? -13.066 8.203 13.514 1.00 94.69 88 ILE A C 1
ATOM 715 O O . ILE A 1 88 ? -13.527 8.489 14.614 1.00 94.69 88 ILE A O 1
ATOM 719 N N . PHE A 1 89 ? -13.653 8.575 12.373 1.00 94.75 89 PHE A N 1
ATOM 720 C CA . PHE A 1 89 ? -14.886 9.360 12.333 1.00 94.75 89 PHE A CA 1
ATOM 721 C C . PHE A 1 89 ? -16.055 8.648 13.025 1.00 94.75 89 PHE A C 1
ATOM 723 O O . PHE A 1 89 ? -16.819 9.300 13.719 1.00 94.75 89 PHE A O 1
ATOM 730 N N . SER A 1 90 ? -16.152 7.318 12.917 1.00 91.06 90 SER A N 1
ATOM 731 C CA . SER A 1 90 ? -17.210 6.534 13.574 1.00 91.06 90 SER A CA 1
ATOM 732 C C . SER A 1 90 ? -17.164 6.519 15.108 1.00 91.06 90 SER A C 1
ATOM 734 O O . SER A 1 90 ? -18.077 5.984 15.729 1.00 91.06 90 SER A O 1
ATOM 736 N N . LEU A 1 91 ? -16.117 7.080 15.725 1.00 87.75 91 LEU A N 1
ATOM 737 C CA . LEU A 1 91 ? -16.028 7.241 17.179 1.00 87.75 91 LEU A CA 1
ATOM 738 C C . LEU A 1 91 ? -16.757 8.494 17.703 1.00 87.75 91 LEU A C 1
ATOM 740 O O . LEU A 1 91 ? -16.845 8.653 18.922 1.00 87.75 91 LEU A O 1
ATOM 744 N N . PHE A 1 92 ? -17.225 9.380 16.816 1.00 88.31 92 PHE A N 1
ATOM 745 C CA . PHE A 1 92 ? -17.909 10.639 17.133 1.00 88.31 92 PHE A CA 1
ATOM 746 C C . PHE A 1 92 ? -19.387 10.583 16.738 1.00 88.31 92 PHE A C 1
ATOM 748 O O . PHE A 1 92 ? -20.199 11.163 17.495 1.00 88.31 92 PHE A O 1
#

Organism: Agrobacterium tumefaciens (NCBI:txid358)